Protein AF-A0A7Y7AGI9-F1 (afdb_monomer)

Sequence (175 aa):
HVAPTRPAVNPDGKNSAQGFRFDRLGVRVPMIMVSANIAQNTIVNDVKDHTSFIQTMQKKWSKDHPGKFPPLSNRSKNAATFEEVFTASSPRPSSSWPDIPEPIIPEGFKDIDFSNEPLNDLQKSMLNGASEIFKKYQPQKWKDPSNITTVGEAQAYLKSIPNGFGAPAPPGTQE

Radius of gyration: 24.96 Å; Cα contacts (8 Å, |Δi|>4): 135; chains: 1; bounding box: 49×64×56 Å

pLDDT: mean 86.08, std 13.31, range [35.41, 97.0]

Structure (mmCIF, N/CA/C/O backbone):
data_AF-A0A7Y7AGI9-F1
#
_entry.id   AF-A0A7Y7AGI9-F1
#
loop_
_atom_site.group_PDB
_atom_site.id
_atom_site.type_symbol
_atom_site.label_atom_id
_atom_site.label_alt_id
_atom_site.label_comp_id
_atom_site.label_asym_id
_atom_site.label_entity_id
_atom_site.label_seq_id
_atom_site.pdbx_PDB_ins_code
_atom_site.Cartn_x
_atom_site.Cartn_y
_atom_site.Cartn_z
_atom_site.occupancy
_atom_site.B_iso_or_equiv
_atom_site.auth_seq_id
_atom_site.auth_comp_id
_atom_site.auth_asym_id
_atom_site.auth_atom_id
_atom_site.pdbx_PDB_model_num
ATOM 1 N N . HIS A 1 1 ? -7.381 -21.794 2.808 1.00 64.00 1 HIS A N 1
ATOM 2 C CA . HIS A 1 1 ? -7.592 -20.527 2.075 1.00 64.00 1 HIS A CA 1
ATOM 3 C C . HIS A 1 1 ? -9.078 -20.180 2.152 1.00 64.00 1 HIS A C 1
ATOM 5 O O . HIS A 1 1 ? -9.883 -21.100 2.138 1.00 64.00 1 HIS A O 1
ATOM 11 N N . VAL A 1 2 ? -9.453 -18.905 2.305 1.00 65.44 2 VAL A N 1
ATOM 12 C CA . VAL A 1 2 ? -10.870 -18.490 2.375 1.00 65.44 2 VAL A CA 1
ATOM 13 C C . VAL A 1 2 ? -11.248 -17.876 1.033 1.00 65.44 2 VAL A C 1
ATOM 15 O O . VAL A 1 2 ? -10.688 -16.843 0.664 1.00 65.44 2 VAL A O 1
ATOM 18 N N . ALA A 1 3 ? -12.157 -18.519 0.297 1.00 70.00 3 ALA A N 1
ATOM 19 C CA . ALA A 1 3 ? -12.714 -17.944 -0.924 1.00 70.00 3 ALA A CA 1
ATOM 20 C C . ALA A 1 3 ? -13.440 -16.623 -0.592 1.00 70.00 3 ALA A C 1
ATOM 22 O O . ALA A 1 3 ? -14.036 -16.523 0.485 1.00 70.00 3 ALA A O 1
ATOM 23 N N . PRO A 1 4 ? -13.390 -15.597 -1.464 1.00 66.12 4 PRO A N 1
ATOM 24 C CA . PRO A 1 4 ? -14.079 -14.334 -1.221 1.00 66.12 4 PRO A CA 1
ATOM 25 C C . PRO A 1 4 ? -15.563 -14.581 -0.935 1.00 66.12 4 PRO A C 1
ATOM 27 O O . PRO A 1 4 ? -16.270 -15.182 -1.738 1.00 66.12 4 PRO A O 1
ATOM 30 N N . THR A 1 5 ? -16.027 -14.146 0.234 1.00 63.53 5 THR A N 1
ATOM 31 C CA . THR A 1 5 ? -17.338 -14.525 0.780 1.00 63.53 5 THR A CA 1
ATOM 32 C C . THR A 1 5 ? -18.509 -13.772 0.151 1.00 63.53 5 THR A C 1
ATOM 34 O O . THR A 1 5 ? -19.657 -14.159 0.365 1.00 63.53 5 THR A O 1
ATOM 37 N N . ARG A 1 6 ? -18.255 -12.700 -0.617 1.00 67.44 6 ARG A N 1
ATOM 38 C CA . ARG A 1 6 ? -19.288 -11.914 -1.306 1.00 67.44 6 ARG A CA 1
ATOM 39 C C . ARG A 1 6 ? -18.831 -11.459 -2.698 1.00 67.44 6 ARG A C 1
ATOM 41 O O . ARG A 1 6 ? -17.674 -11.052 -2.840 1.00 67.44 6 ARG A O 1
ATOM 48 N N . PRO A 1 7 ? -19.722 -11.483 -3.709 1.00 73.44 7 PRO A N 1
ATOM 49 C CA . PRO A 1 7 ? -19.472 -10.803 -4.974 1.00 73.44 7 PRO A CA 1
ATOM 50 C C . PRO A 1 7 ? -19.273 -9.306 -4.711 1.00 73.44 7 PRO A C 1
ATOM 52 O O . PRO A 1 7 ? -19.953 -8.709 -3.874 1.00 73.44 7 PRO A O 1
ATOM 55 N N . ALA A 1 8 ? -18.302 -8.710 -5.398 1.00 83.88 8 ALA A N 1
ATOM 56 C CA . ALA A 1 8 ? -18.103 -7.272 -5.342 1.00 83.88 8 ALA A CA 1
ATOM 57 C C . ALA A 1 8 ? -19.145 -6.590 -6.230 1.00 83.88 8 ALA A C 1
ATOM 59 O O . ALA A 1 8 ? -19.625 -7.157 -7.209 1.00 83.88 8 ALA A O 1
ATOM 60 N N . VAL A 1 9 ? -19.456 -5.335 -5.936 1.00 86.69 9 VAL A N 1
ATOM 61 C CA . VAL A 1 9 ? -20.203 -4.504 -6.880 1.00 86.69 9 VAL A CA 1
ATOM 62 C C . VAL A 1 9 ? -19.215 -3.966 -7.922 1.00 86.69 9 VAL A C 1
ATOM 64 O O . VAL A 1 9 ? -18.073 -3.634 -7.582 1.00 86.69 9 VAL A O 1
ATOM 67 N N . ASN A 1 10 ? -19.646 -3.870 -9.183 1.00 89.50 10 ASN A N 1
ATOM 68 C CA . ASN A 1 10 ? -19.006 -3.019 -10.187 1.00 89.50 10 ASN A CA 1
ATOM 69 C C . ASN A 1 10 ? -19.766 -1.686 -10.256 1.00 89.50 10 ASN A C 1
ATOM 71 O O . ASN A 1 10 ? -20.682 -1.544 -11.066 1.00 89.50 10 ASN A O 1
ATOM 75 N N . PRO A 1 11 ? -19.436 -0.717 -9.390 1.00 84.50 11 PRO A N 1
ATOM 76 C CA . PRO A 1 11 ? -20.240 0.491 -9.246 1.00 84.50 11 PRO A CA 1
ATOM 77 C C . PRO A 1 11 ? -20.089 1.455 -10.424 1.00 84.50 11 PRO A C 1
ATOM 79 O O . PRO A 1 11 ? -20.901 2.359 -10.566 1.00 84.50 11 PRO A O 1
ATOM 82 N N . ASP A 1 12 ? -19.063 1.280 -11.258 1.00 84.81 12 ASP A N 1
ATOM 83 C CA . ASP A 1 12 ? -18.828 2.119 -12.432 1.00 84.81 12 ASP A CA 1
ATOM 84 C C . ASP A 1 12 ? -19.421 1.510 -13.714 1.00 84.81 12 ASP A C 1
ATOM 86 O O . ASP A 1 12 ? -19.398 2.157 -14.757 1.00 84.81 12 ASP A O 1
ATOM 90 N N . GLY A 1 13 ? -19.910 0.262 -13.666 1.00 87.31 13 GLY A N 1
ATOM 91 C CA . GLY A 1 13 ? -20.426 -0.465 -14.833 1.00 87.31 13 GLY A CA 1
ATOM 92 C C . GLY A 1 13 ? -19.382 -0.720 -15.929 1.00 87.31 13 GLY A C 1
ATOM 93 O O . GLY A 1 13 ? -19.735 -1.089 -17.047 1.00 87.31 13 GLY A O 1
ATOM 94 N N . LYS A 1 14 ? -18.095 -0.503 -15.633 1.00 87.25 14 LYS A N 1
ATOM 95 C CA . LYS A 1 14 ? -16.995 -0.621 -16.597 1.00 87.25 14 LYS A CA 1
ATOM 96 C C . LYS A 1 14 ? -16.458 -2.042 -16.606 1.00 87.25 14 LYS A C 1
ATOM 98 O O . LYS A 1 14 ? -16.028 -2.535 -15.566 1.00 87.25 14 LYS A O 1
ATOM 103 N N . ASN A 1 15 ? -16.434 -2.667 -17.776 1.00 91.44 15 ASN A N 1
ATOM 104 C CA . ASN A 1 15 ? -15.855 -3.994 -17.980 1.00 91.44 15 ASN A CA 1
ATOM 105 C C . ASN A 1 15 ? -14.506 -3.877 -18.698 1.00 91.4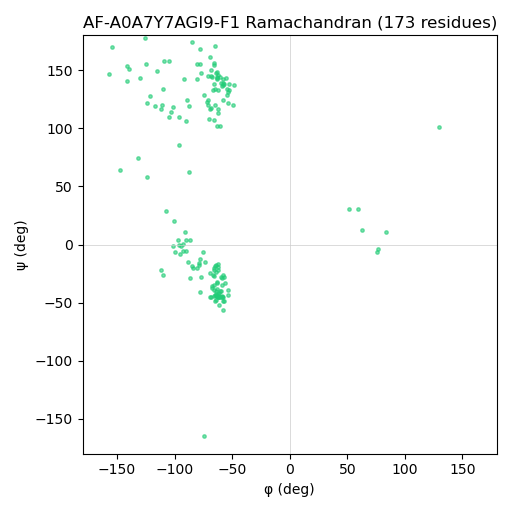4 15 ASN A C 1
ATOM 107 O O . ASN A 1 15 ? -14.243 -2.881 -19.374 1.00 91.44 15 ASN A O 1
ATOM 111 N N . SER A 1 16 ? -13.643 -4.886 -18.563 1.00 91.31 16 SER A N 1
ATOM 112 C CA . SER A 1 16 ? -12.421 -4.950 -19.369 1.00 91.31 16 SER A CA 1
ATOM 113 C C . SER A 1 16 ? -12.760 -5.237 -20.835 1.00 91.31 16 SER A C 1
ATOM 115 O O . SER A 1 16 ? -13.827 -5.775 -21.137 1.00 91.31 16 SER A O 1
ATOM 117 N N . ALA A 1 17 ? -11.829 -4.947 -21.749 1.00 91.69 17 ALA A N 1
ATOM 118 C CA . ALA A 1 17 ? -11.981 -5.272 -23.171 1.00 91.69 17 ALA A CA 1
ATOM 119 C C . ALA A 1 17 ? -12.202 -6.779 -23.418 1.00 91.69 17 ALA A C 1
ATOM 121 O O . ALA A 1 17 ? -12.842 -7.167 -24.387 1.00 91.69 17 ALA A O 1
ATOM 122 N N . GLN A 1 18 ? -11.710 -7.625 -22.509 1.00 93.12 18 GLN A N 1
ATOM 123 C CA . GLN A 1 18 ? -11.853 -9.083 -22.527 1.00 93.12 18 GLN A CA 1
ATOM 124 C C . GLN A 1 18 ? -13.099 -9.578 -21.764 1.00 93.12 18 GLN A C 1
ATOM 126 O O . GLN A 1 18 ? -13.220 -10.768 -21.489 1.00 93.12 18 GLN A O 1
ATOM 131 N N . GLY A 1 19 ? -14.014 -8.682 -21.376 1.00 91.62 19 GLY A N 1
ATOM 132 C CA . GLY A 1 19 ? -15.284 -9.038 -20.736 1.00 91.62 19 GLY A CA 1
ATOM 133 C C . GLY A 1 19 ? -15.214 -9.269 -19.224 1.00 91.62 19 GLY A C 1
ATOM 134 O O . GLY A 1 19 ? -16.188 -9.737 -18.635 1.00 91.62 19 GLY A O 1
ATOM 135 N N . PHE A 1 20 ? -14.104 -8.933 -18.558 1.00 90.94 20 PHE A N 1
ATOM 136 C CA . PHE A 1 20 ? -14.027 -9.035 -17.102 1.00 90.94 20 PHE A CA 1
ATOM 137 C C . PHE A 1 20 ? -14.891 -7.957 -16.436 1.00 90.94 20 PHE A C 1
ATOM 139 O O . PHE A 1 20 ? -14.709 -6.765 -16.682 1.00 90.94 20 PHE A O 1
ATOM 146 N N . ARG A 1 21 ? -15.824 -8.379 -15.576 1.00 91.44 21 ARG A N 1
ATOM 147 C CA . ARG A 1 21 ? -16.898 -7.530 -15.035 1.00 91.44 21 ARG A CA 1
ATOM 148 C C . ARG A 1 21 ? -16.575 -6.800 -13.736 1.00 91.44 21 ARG A C 1
ATOM 150 O O . ARG A 1 21 ? -17.403 -6.025 -13.282 1.00 91.44 21 ARG A O 1
ATOM 157 N N . PHE A 1 22 ? -15.422 -7.043 -13.109 1.00 89.81 22 PHE A N 1
ATOM 158 C CA . PHE A 1 22 ? -15.038 -6.431 -11.822 1.00 89.81 22 PHE A CA 1
ATOM 159 C C . PHE A 1 22 ? -16.096 -6.552 -10.701 1.00 89.81 22 PHE A C 1
ATOM 161 O O . PHE A 1 22 ? -16.185 -5.698 -9.815 1.00 89.81 22 PHE A O 1
ATOM 168 N N . ASP A 1 23 ? -16.877 -7.630 -10.727 1.00 89.38 23 ASP A N 1
ATOM 169 C CA . ASP A 1 23 ? -17.930 -7.990 -9.769 1.00 89.38 23 ASP A CA 1
ATOM 170 C C . ASP A 1 23 ? -17.462 -9.045 -8.747 1.00 89.38 23 ASP A C 1
ATOM 172 O O . ASP A 1 23 ? -18.248 -9.713 -8.074 1.00 89.38 23 ASP A O 1
ATOM 176 N N . ARG A 1 24 ? -16.143 -9.179 -8.578 1.00 88.12 24 ARG A N 1
ATOM 177 C CA . ARG A 1 24 ? -15.514 -10.016 -7.550 1.00 88.12 24 ARG A CA 1
ATOM 178 C C . ARG A 1 24 ? -14.296 -9.335 -6.941 1.00 88.12 24 ARG A C 1
ATOM 180 O O . ARG A 1 24 ? -13.610 -8.566 -7.613 1.00 88.12 24 ARG A O 1
ATOM 187 N N . LEU A 1 25 ? -14.013 -9.659 -5.682 1.00 87.00 25 LEU A N 1
ATOM 188 C CA . LEU A 1 25 ? -12.741 -9.324 -5.044 1.00 87.00 25 LEU A CA 1
ATOM 189 C C . LEU A 1 25 ? -11.657 -10.332 -5.452 1.00 87.00 25 LEU A C 1
ATOM 191 O O . LEU A 1 25 ? -11.955 -11.465 -5.838 1.00 87.00 25 LEU A O 1
ATOM 195 N N . GLY A 1 26 ? -10.399 -9.898 -5.375 1.00 85.12 26 GLY A N 1
ATOM 196 C CA . GLY A 1 26 ? -9.236 -10.768 -5.543 1.00 85.12 26 GLY A CA 1
ATOM 197 C C . GLY A 1 26 ? -8.990 -11.669 -4.328 1.00 85.12 26 GLY A C 1
ATOM 198 O O . GLY A 1 26 ? -9.845 -11.835 -3.456 1.00 85.12 26 GLY A O 1
ATOM 199 N N . VAL A 1 27 ? -7.790 -12.246 -4.264 1.00 87.44 27 VAL A N 1
ATOM 200 C CA . VAL A 1 27 ? -7.341 -13.031 -3.105 1.00 87.44 27 VAL A CA 1
ATOM 201 C C . VAL A 1 27 ? -7.260 -12.131 -1.868 1.00 87.44 27 VAL A C 1
ATOM 203 O O . VAL A 1 27 ? -6.872 -10.967 -1.962 1.00 87.44 27 VAL A O 1
ATOM 206 N N . ARG A 1 28 ? -7.626 -12.670 -0.698 1.00 89.25 28 ARG A N 1
ATOM 207 C CA . ARG A 1 28 ? -7.495 -11.949 0.575 1.00 89.25 28 ARG A CA 1
ATOM 208 C C . ARG A 1 28 ? -6.022 -11.692 0.888 1.00 89.25 28 ARG A C 1
ATOM 210 O O . ARG A 1 28 ? -5.209 -12.611 0.831 1.00 89.25 28 ARG A O 1
ATOM 217 N N . VAL A 1 29 ? -5.722 -10.464 1.289 1.00 90.69 29 VAL A N 1
ATOM 218 C CA . VAL A 1 29 ? -4.397 -10.033 1.744 1.00 90.69 29 VAL A CA 1
ATOM 219 C C . VAL A 1 29 ? -4.461 -9.626 3.218 1.00 90.69 29 VAL A C 1
ATOM 221 O O . VAL A 1 29 ? -5.518 -9.173 3.670 1.00 90.69 29 VAL A O 1
ATOM 224 N N . PRO A 1 30 ? -3.373 -9.793 3.989 1.00 93.50 30 PRO A N 1
ATOM 225 C CA . PRO A 1 30 ? -3.305 -9.236 5.331 1.00 93.50 30 PRO A CA 1
ATOM 226 C C . PRO A 1 30 ? -3.276 -7.706 5.266 1.00 93.50 30 PRO A C 1
ATOM 228 O O . PRO A 1 30 ? -2.653 -7.114 4.385 1.00 93.50 30 PRO A O 1
ATOM 231 N N . MET A 1 31 ? -3.929 -7.071 6.232 1.00 93.06 31 MET A N 1
ATOM 232 C CA . MET A 1 31 ? -3.812 -5.644 6.497 1.00 93.06 31 MET A CA 1
ATOM 233 C C . MET A 1 31 ? -3.328 -5.496 7.937 1.00 93.06 31 MET A C 1
ATOM 235 O O . MET A 1 31 ? -3.911 -6.084 8.847 1.00 93.06 31 MET A O 1
ATOM 239 N N . ILE A 1 32 ? -2.254 -4.730 8.128 1.00 94.56 32 ILE A N 1
ATOM 240 C CA . ILE A 1 32 ? -1.716 -4.394 9.445 1.00 94.56 32 ILE A CA 1
ATOM 241 C C . ILE A 1 32 ? -1.661 -2.871 9.540 1.00 94.56 32 ILE A C 1
ATOM 243 O O . ILE A 1 32 ? -1.010 -2.217 8.727 1.00 94.56 32 ILE A O 1
ATOM 247 N N . MET A 1 33 ? -2.343 -2.308 10.537 1.00 93.69 33 MET A N 1
ATOM 248 C CA . MET A 1 33 ? -2.308 -0.880 10.851 1.00 93.69 33 MET A CA 1
ATOM 249 C C . MET A 1 33 ? -1.594 -0.671 12.180 1.00 93.69 33 MET A C 1
ATOM 251 O O . MET A 1 33 ? -2.036 -1.158 13.218 1.00 93.69 33 MET A O 1
ATOM 255 N N . VAL A 1 34 ? -0.499 0.085 12.144 1.00 92.12 34 VAL A N 1
ATOM 256 C CA . VAL A 1 34 ? 0.299 0.420 13.326 1.00 92.12 34 VAL A CA 1
ATOM 257 C C . VAL A 1 34 ? 0.144 1.910 13.603 1.00 92.12 34 VAL A C 1
ATOM 259 O O . VAL A 1 34 ? 0.493 2.748 12.775 1.00 92.12 34 VAL A O 1
ATOM 262 N N . SER A 1 35 ? -0.425 2.254 14.758 1.00 91.94 35 SER A N 1
ATOM 263 C CA . SER A 1 35 ? -0.588 3.644 15.186 1.00 91.94 35 SER A CA 1
ATOM 264 C C . SER A 1 35 ? -0.727 3.735 16.701 1.00 91.94 35 SER A C 1
ATOM 266 O O . SER A 1 35 ? -1.365 2.884 17.319 1.00 91.94 35 SER A O 1
ATOM 268 N N . ALA A 1 36 ? -0.217 4.820 17.289 1.00 92.94 36 ALA A N 1
ATOM 269 C CA . ALA A 1 36 ? -0.473 5.164 18.687 1.00 92.94 36 ALA A CA 1
ATOM 270 C C . ALA A 1 36 ? -1.961 5.465 18.962 1.00 92.94 36 ALA A C 1
ATOM 272 O O . ALA A 1 36 ? -2.383 5.413 20.109 1.00 92.94 36 ALA A O 1
ATOM 273 N N . ASN A 1 37 ? -2.765 5.748 17.930 1.00 92.25 37 ASN A N 1
ATOM 274 C CA . ASN A 1 37 ? -4.203 6.024 18.061 1.00 92.25 37 ASN A CA 1
ATOM 275 C C . ASN A 1 37 ? -5.089 4.770 17.947 1.00 92.25 37 ASN A C 1
ATOM 277 O O . ASN A 1 37 ? -6.312 4.883 17.923 1.00 92.25 37 ASN A O 1
ATOM 281 N N . ILE A 1 38 ? -4.487 3.584 17.827 1.00 92.81 38 ILE A N 1
ATOM 282 C CA . ILE A 1 38 ? -5.198 2.307 17.714 1.00 92.81 38 ILE A CA 1
ATOM 283 C C . ILE A 1 38 ? -4.984 1.522 19.010 1.00 92.81 38 ILE A C 1
ATOM 285 O O . ILE A 1 38 ? -3.861 1.426 19.518 1.00 92.81 38 ILE A O 1
ATOM 289 N N . ALA A 1 39 ? -6.055 0.950 19.559 1.00 89.62 39 ALA A N 1
ATOM 290 C CA . ALA A 1 39 ? -5.965 0.094 20.738 1.00 89.62 39 ALA A CA 1
ATOM 291 C C . ALA A 1 39 ? -5.120 -1.162 20.448 1.00 89.62 39 ALA A C 1
ATOM 293 O O . ALA A 1 39 ? -5.133 -1.710 19.341 1.00 89.62 39 ALA A O 1
ATOM 294 N N . GLN A 1 40 ? -4.354 -1.626 21.438 1.00 87.81 40 GLN A N 1
ATOM 295 C CA . GLN A 1 40 ? -3.548 -2.838 21.284 1.00 87.81 40 GLN A CA 1
ATOM 296 C C . GLN A 1 40 ? -4.454 -4.052 21.029 1.00 87.81 40 GLN A C 1
ATOM 298 O O . GLN A 1 40 ? -5.555 -4.124 21.567 1.00 87.81 40 GLN A O 1
ATOM 303 N N . ASN A 1 41 ? -3.983 -5.002 20.214 1.00 88.56 41 ASN A N 1
ATOM 304 C CA . ASN A 1 41 ? -4.704 -6.236 19.877 1.00 88.56 41 ASN A CA 1
ATOM 305 C C . ASN A 1 41 ? -6.072 -6.008 19.200 1.00 88.56 41 ASN A C 1
ATOM 307 O O . ASN A 1 41 ? -6.980 -6.825 19.336 1.00 88.56 41 ASN A O 1
ATOM 311 N N . THR A 1 42 ? -6.221 -4.915 18.446 1.00 91.62 42 THR A N 1
ATOM 312 C CA . THR A 1 42 ? -7.428 -4.666 17.643 1.00 91.62 42 THR A CA 1
ATOM 313 C C . THR A 1 42 ? -7.476 -5.615 16.444 1.00 91.62 42 THR A C 1
ATOM 315 O O . THR A 1 42 ? -6.568 -5.613 15.613 1.00 91.62 42 THR A O 1
ATOM 318 N N . ILE A 1 43 ? -8.554 -6.396 16.330 1.00 93.62 43 ILE A N 1
ATOM 319 C CA . ILE A 1 43 ? -8.815 -7.293 15.197 1.00 93.62 43 ILE A CA 1
ATOM 320 C C . ILE A 1 43 ? -10.088 -6.827 14.489 1.00 93.62 43 ILE A C 1
ATOM 322 O O . ILE A 1 43 ? -11.167 -6.830 15.079 1.00 93.62 43 ILE A O 1
ATOM 326 N N . VAL A 1 44 ? -9.968 -6.469 13.209 1.00 92.75 44 VAL A N 1
ATOM 327 C CA . VAL A 1 44 ? -11.110 -6.128 12.349 1.00 92.75 44 VAL A CA 1
ATOM 328 C C . VAL A 1 44 ? -11.433 -7.321 11.459 1.00 92.75 44 VAL A C 1
ATOM 330 O O . VAL A 1 44 ? -10.605 -7.747 10.656 1.00 92.75 44 VAL A O 1
ATOM 333 N N . ASN A 1 45 ? -12.645 -7.855 11.602 1.00 91.31 45 ASN A N 1
ATOM 334 C CA . ASN A 1 45 ? -13.125 -8.996 10.815 1.00 91.31 45 ASN A CA 1
ATOM 335 C C . ASN A 1 45 ? -14.028 -8.586 9.641 1.00 91.31 45 ASN A C 1
ATOM 337 O O . ASN A 1 45 ? -14.388 -9.435 8.822 1.00 91.31 45 ASN A O 1
ATOM 341 N N . ASP A 1 46 ? -14.378 -7.302 9.548 1.00 90.50 46 ASP A N 1
ATOM 342 C CA . ASP A 1 46 ? -15.205 -6.778 8.468 1.00 90.50 46 ASP A CA 1
ATOM 343 C C . ASP A 1 46 ? -14.519 -6.915 7.109 1.00 90.50 46 ASP A C 1
ATOM 345 O O . ASP A 1 46 ? -13.295 -6.836 6.974 1.00 90.50 46 ASP A O 1
ATOM 349 N N . VAL A 1 47 ? -15.329 -7.098 6.066 1.00 89.44 47 VAL A N 1
ATOM 350 C CA . VAL A 1 47 ? -14.825 -7.149 4.693 1.00 89.44 47 VAL A CA 1
ATOM 351 C C . VAL A 1 47 ? -14.376 -5.751 4.277 1.00 89.44 47 VAL A C 1
ATOM 353 O O . VAL A 1 47 ? -15.173 -4.814 4.238 1.00 89.44 47 VAL A O 1
ATOM 356 N N . LYS A 1 48 ? -13.095 -5.635 3.929 1.00 92.12 48 LYS A N 1
ATOM 357 C CA . LYS A 1 48 ? -12.464 -4.429 3.386 1.00 92.12 48 LYS A CA 1
ATOM 358 C C . LYS A 1 48 ? -11.789 -4.774 2.065 1.00 92.12 48 LYS A C 1
ATOM 360 O O . LYS A 1 48 ? -11.406 -5.924 1.840 1.00 92.12 48 LYS A O 1
ATOM 365 N N . ASP A 1 49 ? -11.624 -3.778 1.209 1.00 92.25 49 ASP A N 1
ATOM 366 C CA . ASP A 1 49 ? -10.848 -3.899 -0.024 1.00 92.25 49 ASP A CA 1
ATOM 367 C C . ASP A 1 49 ? -9.773 -2.805 -0.096 1.00 92.25 49 ASP A C 1
ATOM 369 O O . ASP A 1 49 ? -9.662 -1.959 0.789 1.00 92.25 49 ASP A O 1
ATOM 373 N N . HIS A 1 50 ? -8.939 -2.807 -1.137 1.00 92.50 50 HIS A N 1
ATOM 374 C CA . HIS A 1 50 ? -7.869 -1.810 -1.268 1.00 92.50 50 HIS A CA 1
ATOM 375 C C . HIS A 1 50 ? -8.389 -0.363 -1.300 1.00 92.50 50 HIS A C 1
ATOM 377 O O . HIS A 1 50 ? -7.698 0.559 -0.862 1.00 92.50 50 HIS A O 1
ATOM 383 N N . THR A 1 51 ? -9.612 -0.148 -1.788 1.00 94.31 51 THR A N 1
ATOM 384 C CA . THR A 1 51 ? -10.210 1.186 -1.862 1.00 94.31 51 THR A CA 1
ATOM 385 C C . THR A 1 51 ? -10.756 1.672 -0.521 1.00 94.31 51 THR A C 1
ATOM 387 O O . THR A 1 51 ? -10.880 2.884 -0.343 1.00 94.31 51 THR A O 1
ATOM 390 N N . SER A 1 52 ? -10.941 0.782 0.463 1.00 95.12 52 SER A N 1
ATOM 391 C CA . SER A 1 52 ? -11.222 1.151 1.858 1.00 95.12 52 SER A CA 1
ATOM 392 C C . SER A 1 52 ? -10.180 2.113 2.430 1.00 95.12 52 SER A C 1
ATOM 394 O O . SER A 1 52 ? -10.519 3.073 3.126 1.00 95.12 52 SER A O 1
ATOM 396 N N . PHE A 1 53 ? -8.900 1.910 2.102 1.00 95.00 53 PHE A N 1
ATOM 397 C CA . PHE A 1 53 ? -7.831 2.788 2.579 1.00 95.00 53 PHE A CA 1
ATOM 398 C C . PHE A 1 53 ? -7.916 4.171 1.928 1.00 95.00 53 PHE A C 1
ATOM 400 O O . PHE A 1 53 ? -7.867 5.188 2.618 1.00 95.00 53 PHE A O 1
ATOM 407 N N . ILE A 1 54 ? -8.134 4.207 0.610 1.00 95.06 54 ILE A N 1
ATOM 408 C CA . ILE A 1 54 ? -8.301 5.448 -0.157 1.00 95.06 54 ILE A CA 1
ATOM 409 C C . ILE A 1 54 ? -9.463 6.266 0.410 1.00 95.06 54 ILE A C 1
ATOM 411 O O . ILE A 1 54 ? -9.298 7.448 0.699 1.00 95.06 54 ILE A O 1
ATOM 415 N N . GLN A 1 55 ? -10.617 5.639 0.631 1.00 95.69 55 GLN A N 1
ATOM 416 C CA . GLN A 1 55 ? -11.787 6.319 1.178 1.00 95.69 55 GLN A CA 1
ATOM 417 C C . GLN A 1 55 ? -11.543 6.831 2.606 1.00 95.69 55 GLN A C 1
ATOM 419 O O . GLN A 1 55 ? -11.938 7.950 2.931 1.00 95.69 55 GLN A O 1
ATOM 424 N N . THR A 1 56 ? -10.847 6.054 3.446 1.00 94.88 56 THR A N 1
ATOM 425 C CA . THR A 1 56 ? -10.464 6.473 4.808 1.00 94.88 56 THR A CA 1
ATOM 426 C C . THR A 1 56 ? -9.615 7.744 4.773 1.00 94.88 56 THR A C 1
ATOM 428 O O . THR A 1 56 ? -9.870 8.693 5.513 1.00 94.88 56 THR A O 1
ATOM 431 N N . MET A 1 57 ? -8.633 7.789 3.874 1.00 93.81 57 MET A N 1
ATOM 432 C CA . MET A 1 57 ? -7.761 8.941 3.653 1.00 93.81 57 MET A CA 1
ATOM 433 C C . MET A 1 57 ? -8.520 10.157 3.124 1.00 93.81 57 MET A C 1
ATOM 435 O O . MET A 1 57 ? -8.427 11.246 3.693 1.00 93.81 57 MET A O 1
ATOM 439 N N . GLN A 1 58 ? -9.342 9.969 2.093 1.00 94.75 58 GLN A N 1
ATOM 440 C CA . GLN A 1 58 ? -10.171 11.036 1.534 1.00 94.75 58 GLN A CA 1
ATOM 441 C C . GLN A 1 58 ? -11.098 11.638 2.587 1.00 94.75 58 GLN A C 1
ATOM 443 O O . GLN A 1 58 ? -11.170 12.859 2.711 1.00 94.75 58 GLN A O 1
ATOM 448 N N . LYS A 1 59 ? -11.758 10.801 3.394 1.00 93.06 59 LYS A N 1
ATOM 449 C CA . LYS A 1 59 ? -12.645 11.262 4.465 1.00 93.06 59 LYS A CA 1
ATOM 450 C C . LYS A 1 59 ? -11.888 12.000 5.567 1.00 93.06 59 LYS A C 1
ATOM 452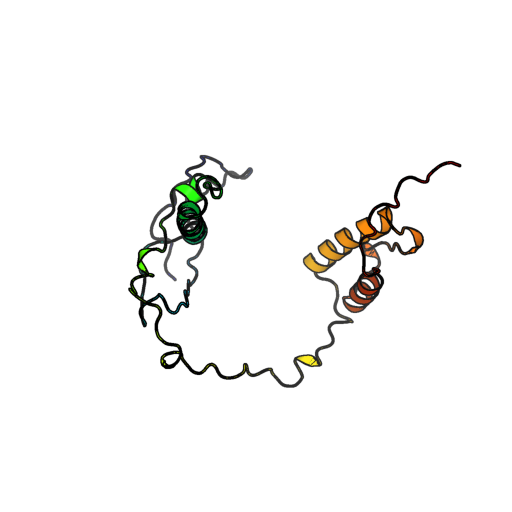 O O . LYS A 1 59 ? -12.387 13.012 6.052 1.00 93.06 59 LYS A O 1
ATOM 457 N N . LYS A 1 60 ? -10.690 11.533 5.940 1.00 91.56 60 LYS A N 1
ATOM 458 C CA . LYS A 1 60 ? -9.834 12.206 6.926 1.00 91.56 60 LYS A CA 1
ATOM 459 C C . LYS A 1 60 ? -9.500 13.632 6.488 1.00 91.56 60 LYS A C 1
ATOM 461 O O . LYS A 1 60 ? -9.814 14.566 7.215 1.00 91.56 60 LYS A O 1
ATOM 466 N N . TRP A 1 61 ? -8.918 13.806 5.303 1.00 92.50 61 TRP A N 1
ATOM 467 C CA . TRP A 1 61 ? -8.444 15.121 4.860 1.00 92.50 61 TRP A CA 1
ATOM 468 C C . TRP A 1 61 ? -9.530 16.035 4.301 1.00 92.50 61 TRP A C 1
ATOM 470 O O . TRP A 1 61 ? -9.351 17.250 4.313 1.00 92.50 61 TRP A O 1
ATOM 480 N N . SER A 1 62 ? -10.675 15.497 3.870 1.00 93.44 62 SER A N 1
ATOM 481 C CA . SER A 1 62 ? -11.821 16.327 3.470 1.00 93.44 62 SER A CA 1
ATOM 482 C C . SER A 1 62 ? -12.378 17.173 4.618 1.00 93.44 62 SER A C 1
ATOM 484 O O . SER A 1 62 ? -13.024 18.180 4.344 1.00 93.44 62 SER A O 1
ATOM 486 N N . LYS A 1 63 ? -12.134 16.787 5.882 1.00 88.44 63 LYS A N 1
ATOM 487 C CA . LYS A 1 63 ? -12.504 17.593 7.058 1.00 88.44 63 LYS A CA 1
ATOM 488 C C . LYS A 1 63 ? -11.707 18.899 7.117 1.00 88.44 63 LYS A C 1
ATOM 490 O O . LYS A 1 63 ? -12.295 19.950 7.335 1.00 88.44 63 LYS A O 1
ATOM 495 N N . ASP A 1 64 ? -10.401 18.823 6.862 1.00 92.94 64 ASP A N 1
ATOM 496 C CA . ASP A 1 64 ? -9.490 19.974 6.937 1.00 92.94 64 ASP A CA 1
ATOM 497 C C . ASP A 1 64 ? -9.440 20.765 5.620 1.00 92.94 64 ASP A C 1
ATOM 499 O O . ASP A 1 64 ? -9.210 21.971 5.612 1.00 92.94 64 ASP A O 1
ATOM 503 N N . HIS A 1 65 ? -9.667 20.090 4.489 1.00 94.00 65 HIS A N 1
ATOM 504 C CA . HIS A 1 65 ? -9.585 20.669 3.148 1.00 94.00 65 HIS A CA 1
ATOM 505 C C . HIS A 1 65 ? -10.826 20.311 2.314 1.00 94.00 65 HIS A C 1
ATOM 507 O O . HIS A 1 65 ? -10.754 19.466 1.407 1.00 94.00 65 HIS A O 1
ATOM 513 N N . PRO A 1 66 ? -11.979 20.944 2.593 1.00 91.00 66 PRO A N 1
ATOM 514 C CA . PRO A 1 66 ? -13.224 20.660 1.891 1.00 91.00 66 PRO A CA 1
ATOM 515 C C . PRO A 1 66 ? -13.066 20.779 0.369 1.00 91.00 66 PRO A C 1
ATOM 517 O O . PRO A 1 66 ? -12.505 21.745 -0.149 1.00 91.00 66 PRO A O 1
ATOM 520 N N . GLY A 1 67 ? -13.534 19.765 -0.362 1.00 90.50 67 GLY A N 1
ATOM 521 C CA . GLY A 1 67 ? -13.497 19.732 -1.829 1.00 90.50 67 GLY A CA 1
ATOM 522 C C . GLY A 1 67 ? -12.133 19.423 -2.465 1.00 90.50 67 GLY A C 1
ATOM 523 O O . GLY A 1 67 ? -12.074 19.269 -3.682 1.00 90.50 67 GLY A O 1
ATOM 524 N N . LYS A 1 68 ? -11.044 19.285 -1.691 1.00 94.00 68 LYS A N 1
ATOM 525 C CA . LYS A 1 68 ? -9.709 18.952 -2.236 1.00 94.00 68 LYS A CA 1
ATOM 526 C C . LYS A 1 68 ? -9.477 17.457 -2.449 1.00 94.00 68 LYS A C 1
ATOM 528 O O . LYS A 1 68 ? -8.617 17.090 -3.243 1.00 94.00 68 LYS A O 1
ATOM 533 N N . PHE A 1 69 ? -10.254 16.605 -1.781 1.00 92.88 69 PHE A N 1
ATOM 534 C CA . PHE A 1 69 ? -10.089 15.149 -1.819 1.00 92.88 69 PHE A CA 1
ATOM 535 C C . PHE A 1 69 ? -11.372 14.419 -2.260 1.00 92.88 69 PHE A C 1
ATOM 537 O O . PHE A 1 69 ? -11.889 13.585 -1.514 1.00 92.88 69 PHE A O 1
ATOM 544 N N . PRO A 1 70 ? -11.919 14.716 -3.458 1.00 91.56 70 PRO A N 1
ATOM 545 C CA . PRO A 1 70 ? -13.096 14.018 -3.965 1.00 91.56 70 PRO A CA 1
ATOM 546 C C . PRO A 1 70 ? -12.790 12.533 -4.238 1.00 91.56 70 PRO A C 1
ATOM 548 O O . PRO A 1 70 ? -11.640 12.187 -4.525 1.00 91.56 70 PRO A O 1
ATOM 551 N N . PRO A 1 71 ? -13.798 11.639 -4.202 1.00 90.50 71 PRO A N 1
ATOM 552 C CA . PRO A 1 71 ? -13.629 10.240 -4.589 1.00 90.50 71 PRO A CA 1
ATOM 553 C C . PRO A 1 71 ? -13.001 10.083 -5.980 1.00 90.50 71 PRO A C 1
ATOM 555 O O . PRO A 1 71 ? -13.382 10.787 -6.910 1.00 90.50 71 PRO A O 1
ATOM 558 N N . LEU A 1 72 ? -12.069 9.133 -6.131 1.00 91.06 72 LEU A N 1
ATOM 559 C CA . LEU A 1 72 ? -11.405 8.874 -7.420 1.00 91.06 72 LEU A CA 1
ATOM 560 C C . LEU A 1 72 ? -12.294 8.077 -8.388 1.00 91.06 72 LEU A C 1
ATOM 562 O O . LEU A 1 72 ? -12.140 8.165 -9.601 1.00 91.06 72 LEU A O 1
ATOM 566 N N . SER A 1 73 ? -13.204 7.263 -7.852 1.00 90.88 73 SER A N 1
ATOM 567 C CA . SER A 1 73 ? -14.168 6.445 -8.599 1.00 90.88 73 SER A CA 1
ATOM 568 C C . SER A 1 73 ? -15.402 6.162 -7.741 1.00 90.88 73 SER A C 1
ATOM 570 O O . SER A 1 73 ? -15.378 6.391 -6.524 1.00 90.88 73 SER A O 1
ATOM 572 N N . ASN A 1 74 ? -16.470 5.602 -8.325 1.00 92.62 74 ASN A N 1
ATOM 573 C CA . ASN A 1 74 ? -17.600 5.149 -7.510 1.00 92.62 74 ASN A CA 1
ATOM 574 C C . ASN A 1 74 ? -17.209 3.978 -6.600 1.00 92.62 74 ASN A C 1
ATOM 576 O O . ASN A 1 74 ? -17.764 3.841 -5.513 1.00 92.62 74 ASN A O 1
ATOM 580 N N . ARG A 1 75 ? -16.211 3.171 -6.988 1.00 91.81 75 ARG A N 1
ATOM 581 C CA . ARG A 1 75 ? -15.662 2.118 -6.122 1.00 91.81 75 ARG A CA 1
ATOM 582 C C . ARG A 1 75 ? -15.065 2.681 -4.842 1.00 91.81 75 ARG A C 1
ATOM 584 O O . ARG A 1 75 ? -15.487 2.271 -3.768 1.00 91.81 75 ARG A O 1
ATOM 591 N N . SER A 1 76 ? -14.167 3.661 -4.940 1.00 92.50 76 SER A N 1
ATOM 592 C CA . SER A 1 76 ? -13.604 4.288 -3.739 1.00 92.50 76 SER A CA 1
ATOM 593 C C . SER A 1 76 ? -14.660 5.049 -2.940 1.00 92.50 76 SER A C 1
ATOM 595 O O . SER A 1 76 ? -14.612 5.053 -1.717 1.00 92.50 76 SER A O 1
ATOM 597 N N . LYS A 1 77 ? -15.644 5.666 -3.611 1.00 93.50 77 LYS A N 1
ATOM 598 C CA . LYS A 1 77 ? -16.753 6.360 -2.942 1.00 93.50 77 LYS A CA 1
ATOM 599 C C . LYS A 1 77 ? -17.578 5.423 -2.054 1.00 93.50 77 LYS A C 1
ATOM 601 O O . LYS A 1 77 ? -17.972 5.833 -0.966 1.00 93.50 77 LYS A O 1
ATOM 606 N N . ASN A 1 78 ? -17.822 4.199 -2.522 1.00 92.25 78 ASN A N 1
ATOM 607 C CA . ASN A 1 78 ? -18.722 3.227 -1.897 1.00 92.25 78 ASN A CA 1
ATOM 608 C C . ASN A 1 78 ? -18.010 2.198 -1.004 1.00 92.25 78 ASN A C 1
ATOM 610 O O . ASN A 1 78 ? -18.659 1.274 -0.517 1.00 92.25 78 ASN A O 1
ATOM 614 N N . ALA A 1 79 ? -16.695 2.316 -0.816 1.00 93.12 79 ALA A N 1
ATOM 615 C CA . ALA A 1 79 ? -15.950 1.411 0.048 1.00 93.12 79 ALA A CA 1
ATOM 616 C C . ALA A 1 79 ? -16.394 1.545 1.522 1.00 93.12 79 ALA A C 1
ATOM 618 O O . ALA A 1 79 ? -17.165 2.436 1.888 1.00 93.12 79 ALA A O 1
ATOM 619 N N . ALA A 1 80 ? -15.917 0.642 2.377 1.00 94.12 80 ALA A N 1
ATOM 620 C CA . ALA A 1 80 ? -15.977 0.820 3.827 1.00 94.12 80 ALA A CA 1
ATOM 621 C C . ALA A 1 80 ? -14.691 1.501 4.320 1.00 94.12 80 ALA A C 1
ATOM 623 O O . ALA A 1 80 ? -13.617 1.156 3.832 1.00 94.12 80 ALA A O 1
ATOM 624 N N . THR A 1 81 ? -14.762 2.400 5.303 1.00 95.56 81 THR A N 1
ATOM 625 C CA . THR A 1 81 ? -13.575 3.057 5.889 1.00 95.56 81 THR A CA 1
ATOM 626 C C . THR A 1 81 ? -12.937 2.207 6.991 1.00 95.56 81 THR A C 1
ATOM 628 O O . THR A 1 81 ? -13.480 1.169 7.340 1.00 95.56 81 THR A O 1
ATOM 631 N N . PHE A 1 82 ? -11.786 2.625 7.521 1.00 95.56 82 PHE A N 1
ATOM 632 C CA . PHE A 1 82 ? -11.126 2.057 8.706 1.00 95.56 82 PHE A CA 1
ATOM 633 C C . PHE A 1 82 ? -11.244 2.988 9.924 1.00 95.56 82 PHE A C 1
ATOM 635 O O . PHE A 1 82 ? -10.341 3.066 10.751 1.00 95.56 82 PHE A O 1
ATOM 642 N N . GLU A 1 83 ? -12.295 3.801 10.015 1.00 92.75 83 GLU A N 1
ATOM 643 C CA . GLU A 1 83 ? -12.420 4.751 11.129 1.00 92.75 83 GLU A CA 1
ATOM 644 C C . GLU A 1 83 ? -12.624 4.051 12.477 1.00 92.75 83 GLU A C 1
ATOM 646 O O . GLU A 1 83 ? -12.202 4.571 13.506 1.00 92.75 83 GLU A O 1
ATOM 651 N N . GLU A 1 84 ? -13.192 2.846 12.459 1.00 92.56 84 GLU A N 1
ATOM 652 C CA . GLU A 1 84 ? -13.473 2.029 13.634 1.00 92.56 84 GLU A CA 1
ATOM 653 C C . GLU A 1 84 ? -12.226 1.610 14.416 1.00 92.56 84 GLU A C 1
ATOM 655 O O . GLU A 1 84 ? -12.354 1.242 15.578 1.00 92.56 84 GLU A O 1
ATOM 660 N N . VAL A 1 85 ? -11.028 1.660 13.817 1.00 93.44 85 VAL A N 1
ATOM 661 C CA . VAL A 1 85 ? -9.794 1.292 14.532 1.00 93.44 85 VAL A CA 1
ATOM 662 C C . VAL A 1 85 ? -9.211 2.445 15.344 1.00 93.44 85 VAL A C 1
ATOM 664 O O . VAL A 1 85 ? -8.416 2.210 16.253 1.00 93.44 85 VAL A O 1
ATOM 667 N N . PHE A 1 86 ? -9.600 3.688 15.050 1.00 90.69 86 PHE A N 1
ATOM 668 C CA . PHE A 1 86 ? -9.112 4.878 15.751 1.00 90.69 86 PHE A CA 1
ATOM 669 C C . PHE A 1 86 ? -9.966 5.161 16.993 1.00 90.69 86 PHE A C 1
ATOM 671 O O . PHE A 1 86 ? -10.650 6.177 17.082 1.00 90.69 86 PHE A O 1
ATOM 678 N N . THR A 1 87 ? -9.955 4.222 17.940 1.00 84.25 87 THR A N 1
ATOM 679 C CA . THR A 1 87 ? -10.791 4.256 19.152 1.00 84.25 87 THR A CA 1
ATOM 680 C C . THR A 1 87 ? -10.158 5.001 20.326 1.00 84.25 87 THR A C 1
ATOM 682 O O . THR A 1 87 ? -10.854 5.317 21.290 1.00 84.25 87 THR A O 1
ATOM 685 N N . ALA A 1 88 ? -8.852 5.276 20.281 1.00 80.12 88 ALA A N 1
ATOM 686 C CA . ALA A 1 88 ? -8.155 5.925 21.384 1.00 80.12 88 ALA A CA 1
ATOM 687 C C . ALA A 1 88 ? -8.500 7.423 21.452 1.00 80.12 88 ALA A C 1
ATOM 689 O O . ALA A 1 88 ? -8.371 8.144 20.464 1.00 80.12 88 ALA A O 1
ATOM 690 N N . SER A 1 89 ? -8.903 7.901 22.634 1.00 81.62 89 SER A N 1
ATOM 691 C CA . SER A 1 89 ? -9.162 9.327 22.890 1.00 81.62 89 SER A CA 1
ATOM 692 C C . SER A 1 89 ? -7.885 10.172 22.884 1.00 81.62 89 SER A C 1
ATOM 694 O O . SER A 1 89 ? -7.937 11.369 22.605 1.00 81.62 89 SER A O 1
ATOM 696 N N . SER A 1 90 ? -6.736 9.553 23.160 1.00 86.75 90 SER A N 1
ATOM 697 C CA . SER A 1 90 ? -5.407 10.143 23.029 1.00 86.75 90 SER A CA 1
ATOM 698 C C . SER A 1 90 ? -4.401 9.111 22.497 1.00 86.75 90 SER A C 1
ATOM 700 O O . SER A 1 90 ? -4.587 7.906 22.702 1.00 86.75 90 SER A O 1
ATOM 702 N N . PRO A 1 91 ? -3.326 9.546 21.811 1.00 91.25 91 PRO A N 1
ATOM 703 C CA . PRO A 1 91 ? -2.263 8.643 21.387 1.00 91.25 91 PRO A CA 1
ATOM 704 C C . PRO A 1 91 ? -1.630 7.922 22.585 1.00 91.25 91 PRO A C 1
ATOM 706 O O . PRO A 1 91 ? -1.318 8.552 23.597 1.00 91.25 91 PRO A O 1
ATOM 709 N N . ARG A 1 92 ? -1.376 6.612 22.464 1.00 89.62 92 ARG A N 1
ATOM 710 C CA . ARG A 1 92 ? -0.631 5.852 23.480 1.00 89.62 92 ARG A CA 1
ATOM 711 C C . ARG A 1 92 ? 0.767 6.454 23.697 1.00 89.62 92 ARG A C 1
ATOM 713 O O . ARG A 1 92 ? 1.440 6.758 22.705 1.00 89.62 92 ARG A O 1
ATOM 720 N N . PRO A 1 93 ? 1.239 6.570 24.953 1.00 91.00 93 PRO A N 1
ATOM 721 C CA . PRO A 1 93 ? 2.538 7.164 25.258 1.00 91.00 93 PRO A CA 1
ATOM 722 C C . PRO A 1 93 ? 3.682 6.340 24.657 1.00 91.00 93 PRO A C 1
ATOM 724 O O . PRO A 1 93 ? 3.592 5.112 24.592 1.00 91.00 93 PRO A O 1
ATOM 727 N N . SER A 1 94 ? 4.771 7.003 24.259 1.00 89.94 94 SER A N 1
ATOM 728 C CA . SER A 1 94 ? 5.952 6.346 23.676 1.00 89.94 94 SER A CA 1
ATOM 729 C C . SER A 1 94 ? 6.602 5.329 24.611 1.00 89.94 94 SER A C 1
ATOM 731 O O . SER A 1 94 ? 7.128 4.329 24.143 1.00 89.94 94 SER A O 1
ATOM 733 N N . SER A 1 95 ? 6.478 5.516 25.927 1.00 90.81 95 SER A N 1
ATOM 734 C CA . SER A 1 95 ? 6.920 4.548 26.938 1.00 90.81 95 SER A CA 1
ATOM 735 C C . SER A 1 95 ? 6.198 3.195 26.876 1.00 90.81 95 SER A C 1
ATOM 737 O O . SER A 1 95 ? 6.670 2.233 27.467 1.00 90.81 95 SER A O 1
ATOM 739 N N . SER A 1 96 ? 5.054 3.110 26.187 1.00 88.81 96 SER A N 1
ATOM 740 C CA . SER A 1 96 ? 4.311 1.859 25.960 1.00 88.81 96 SER A CA 1
ATOM 741 C C . SER A 1 96 ? 4.619 1.200 24.612 1.00 88.81 96 SER A C 1
ATOM 743 O O . SER A 1 96 ? 3.995 0.198 24.256 1.00 88.81 96 SER A O 1
ATOM 745 N N . TRP A 1 97 ? 5.491 1.801 23.800 1.00 88.88 97 TRP A N 1
ATOM 746 C CA . TRP A 1 97 ? 5.831 1.263 22.488 1.00 88.88 97 TRP A CA 1
ATOM 747 C C . TRP A 1 97 ? 6.800 0.084 22.641 1.00 88.88 97 TRP A C 1
ATOM 749 O O . TRP A 1 97 ? 7.585 0.065 23.586 1.00 88.88 97 TRP A O 1
ATOM 759 N N . PRO A 1 98 ? 6.733 -0.919 21.750 1.00 87.81 98 PRO A N 1
ATOM 760 C CA . PRO A 1 98 ? 7.669 -2.031 21.796 1.00 87.81 98 PRO A CA 1
ATOM 761 C C . PRO A 1 98 ? 9.079 -1.565 21.418 1.00 87.81 98 PRO A C 1
ATOM 763 O O . PRO A 1 98 ? 9.232 -0.744 20.510 1.00 87.81 98 PRO A O 1
ATOM 766 N N . ASP A 1 99 ? 10.096 -2.149 22.050 1.00 90.62 99 ASP A N 1
ATOM 767 C CA . ASP A 1 99 ? 11.478 -2.025 21.590 1.00 90.62 99 ASP A CA 1
ATOM 768 C C . ASP A 1 99 ? 11.629 -2.775 20.263 1.00 90.62 99 ASP A C 1
ATOM 770 O O . ASP A 1 99 ? 11.402 -3.985 20.176 1.00 90.62 99 ASP A O 1
ATOM 774 N N . ILE A 1 100 ? 11.973 -2.040 19.206 1.00 90.25 100 ILE A N 1
ATOM 775 C CA . ILE A 1 100 ? 12.191 -2.599 17.872 1.00 90.25 100 ILE A CA 1
ATOM 776 C C . ILE A 1 100 ? 13.699 -2.833 17.726 1.00 90.25 100 ILE A C 1
ATOM 778 O O . ILE A 1 100 ? 14.440 -1.851 17.646 1.00 90.25 100 ILE A O 1
ATOM 782 N N . PRO A 1 101 ? 14.176 -4.093 17.707 1.00 93.56 101 PRO A N 1
ATOM 783 C CA . PRO A 1 101 ? 15.594 -4.367 17.521 1.00 93.56 101 PRO A CA 1
ATOM 784 C C . PRO A 1 101 ? 16.040 -3.937 16.121 1.00 93.56 101 PRO A C 1
ATOM 786 O O . PRO A 1 101 ? 15.237 -3.886 15.184 1.00 93.56 101 PRO A O 1
ATOM 789 N N . GLU A 1 102 ? 17.336 -3.669 15.965 1.00 92.69 102 GLU A N 1
ATOM 790 C CA . GLU A 1 102 ? 17.900 -3.449 14.637 1.00 92.69 102 GLU A CA 1
ATOM 791 C C . GLU A 1 102 ? 17.647 -4.674 13.743 1.00 92.69 102 GLU A C 1
ATOM 793 O O . GLU A 1 102 ? 17.753 -5.819 14.204 1.00 92.69 102 GLU A O 1
ATOM 798 N N . PRO A 1 103 ? 17.289 -4.466 12.464 1.00 91.25 103 PRO A N 1
ATOM 799 C CA . PRO A 1 103 ? 17.097 -5.575 11.548 1.00 91.25 103 PRO A CA 1
ATOM 800 C C . PRO A 1 103 ? 18.417 -6.330 11.376 1.00 91.25 103 PRO A C 1
ATOM 802 O O . PRO A 1 103 ? 19.459 -5.730 11.116 1.00 91.25 103 PRO A O 1
ATOM 805 N N . ILE A 1 104 ? 18.366 -7.659 11.469 1.00 91.50 104 ILE A N 1
ATOM 806 C CA . ILE A 1 104 ? 19.520 -8.507 11.168 1.00 91.50 104 ILE A CA 1
ATOM 807 C C . ILE A 1 104 ? 19.747 -8.450 9.658 1.00 91.50 104 ILE A C 1
ATOM 809 O O . ILE A 1 104 ? 18.963 -8.993 8.879 1.00 91.50 104 ILE A O 1
ATOM 813 N N . ILE A 1 105 ? 20.815 -7.775 9.247 1.00 90.56 105 ILE A N 1
ATOM 814 C CA . ILE A 1 105 ? 21.274 -7.770 7.861 1.00 90.56 105 ILE A CA 1
ATOM 815 C C . ILE A 1 105 ? 22.205 -8.978 7.702 1.00 90.56 105 ILE A C 1
ATOM 817 O O . ILE A 1 105 ? 23.208 -9.034 8.416 1.00 90.56 105 ILE A O 1
ATOM 821 N N . PRO A 1 106 ? 21.902 -9.944 6.814 1.00 90.50 106 PRO A N 1
ATOM 822 C CA . PRO A 1 106 ? 22.789 -11.078 6.578 1.00 90.50 106 PRO A CA 1
ATOM 823 C C . PRO A 1 106 ? 24.199 -10.621 6.193 1.00 90.50 10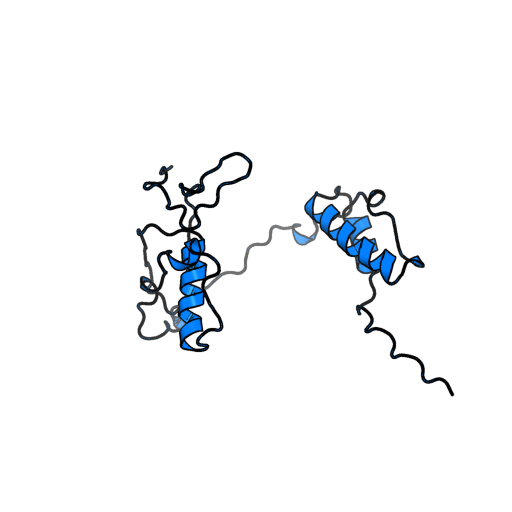6 PRO A C 1
ATOM 825 O O . PRO A 1 106 ? 24.366 -9.636 5.467 1.00 90.50 106 PRO A O 1
ATOM 828 N N . GLU A 1 107 ? 25.212 -11.347 6.665 1.00 89.75 107 GLU A N 1
ATOM 829 C CA . GLU A 1 107 ? 26.598 -11.108 6.265 1.00 89.75 107 GLU A CA 1
ATOM 830 C C . GLU A 1 107 ? 26.728 -11.212 4.738 1.00 89.75 107 GLU A C 1
ATOM 832 O O . GLU A 1 107 ? 26.082 -12.045 4.100 1.00 89.75 107 GLU A O 1
ATOM 837 N N . GLY A 1 108 ? 27.497 -10.306 4.134 1.00 86.19 108 GLY A N 1
ATOM 838 C CA . GLY A 1 108 ? 27.648 -10.236 2.682 1.00 86.19 108 GLY A CA 1
ATOM 839 C C . GLY A 1 108 ? 26.458 -9.633 1.929 1.00 86.19 108 GLY A C 1
ATOM 840 O O . GLY A 1 108 ? 26.589 -9.382 0.738 1.00 86.19 108 GLY A O 1
ATOM 841 N N . PHE A 1 109 ? 25.318 -9.323 2.572 1.00 86.94 109 PHE A N 1
ATOM 842 C CA . PHE A 1 109 ? 24.156 -8.741 1.873 1.00 86.94 109 PHE A CA 1
ATOM 843 C C . PHE A 1 109 ? 24.486 -7.414 1.172 1.00 86.94 109 PHE A C 1
ATOM 845 O O . PHE A 1 109 ? 23.957 -7.120 0.103 1.00 86.94 109 PHE A O 1
ATOM 852 N N . LYS A 1 110 ? 25.370 -6.608 1.770 1.00 83.19 110 LYS A N 1
ATOM 853 C CA . LYS A 1 110 ? 25.838 -5.338 1.189 1.00 83.19 110 LYS A CA 1
ATOM 854 C C . LYS A 1 110 ? 26.910 -5.525 0.114 1.00 83.19 110 LYS A C 1
ATOM 856 O O . LYS A 1 110 ? 27.117 -4.608 -0.672 1.00 83.19 110 LYS A O 1
ATOM 861 N N . ASP A 1 111 ? 27.544 -6.692 0.083 1.00 89.56 111 ASP A N 1
ATOM 862 C CA . ASP A 1 111 ? 28.625 -7.032 -0.842 1.00 89.56 111 ASP A CA 1
ATOM 863 C C . ASP A 1 111 ? 28.102 -7.755 -2.093 1.00 89.56 111 ASP A C 1
ATOM 865 O O . ASP A 1 111 ? 28.881 -8.076 -2.990 1.00 89.56 111 ASP A O 1
ATOM 869 N N . ILE A 1 112 ? 26.786 -8.009 -2.179 1.00 88.25 112 ILE A N 1
ATOM 870 C CA . ILE A 1 112 ? 26.169 -8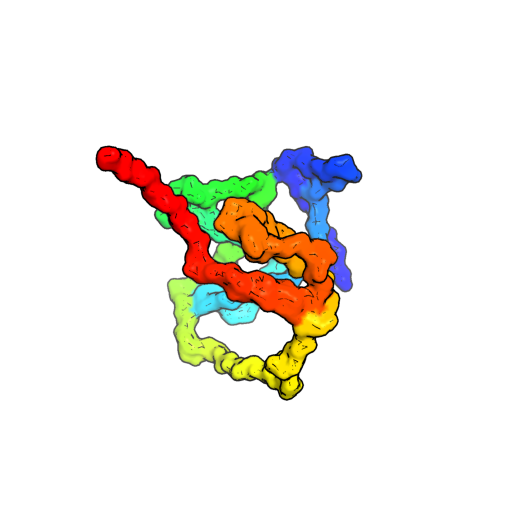.601 -3.368 1.00 88.25 112 ILE A CA 1
ATOM 871 C C . ILE A 1 112 ? 26.296 -7.614 -4.532 1.00 88.25 112 ILE A C 1
ATOM 873 O O . ILE A 1 112 ? 25.596 -6.600 -4.597 1.00 88.25 112 ILE A O 1
ATOM 877 N N . ASP A 1 113 ? 27.181 -7.939 -5.470 1.00 90.62 113 ASP A N 1
ATOM 878 C CA . ASP A 1 113 ? 27.373 -7.169 -6.689 1.00 90.62 113 ASP A CA 1
ATOM 879 C C . ASP A 1 113 ? 26.457 -7.673 -7.809 1.00 90.62 113 ASP A C 1
ATOM 881 O O . ASP A 1 113 ? 26.689 -8.715 -8.421 1.00 90.62 113 ASP A O 1
ATOM 885 N N . PHE A 1 114 ? 25.420 -6.893 -8.104 1.00 91.56 114 PHE A N 1
ATOM 886 C CA . PHE A 1 114 ? 24.507 -7.160 -9.214 1.00 91.56 114 PHE A CA 1
ATOM 887 C C . PHE A 1 114 ? 24.999 -6.582 -10.549 1.00 91.56 114 PHE A C 1
ATOM 889 O O . PHE A 1 114 ? 24.263 -6.644 -11.527 1.00 91.56 114 PHE A O 1
ATOM 896 N N . SER A 1 115 ? 26.198 -5.989 -10.625 1.00 94.00 115 SER A N 1
ATOM 897 C CA . SER A 1 115 ? 26.677 -5.258 -11.808 1.00 94.00 115 SER A CA 1
ATOM 898 C C . SER A 1 115 ? 26.665 -6.082 -13.099 1.00 94.00 115 SER A C 1
ATOM 900 O O . SER A 1 115 ? 26.387 -5.531 -14.164 1.00 94.00 115 SER A O 1
ATOM 902 N N . ASN A 1 116 ? 26.902 -7.390 -13.008 1.00 95.75 116 ASN A N 1
ATOM 903 C CA . ASN A 1 116 ? 26.953 -8.295 -14.157 1.00 95.75 116 ASN A CA 1
ATOM 904 C C . ASN A 1 116 ? 25.608 -8.969 -14.472 1.00 95.75 116 ASN A C 1
ATOM 906 O O . ASN A 1 116 ? 25.499 -9.657 -15.485 1.00 95.75 116 ASN A O 1
ATOM 910 N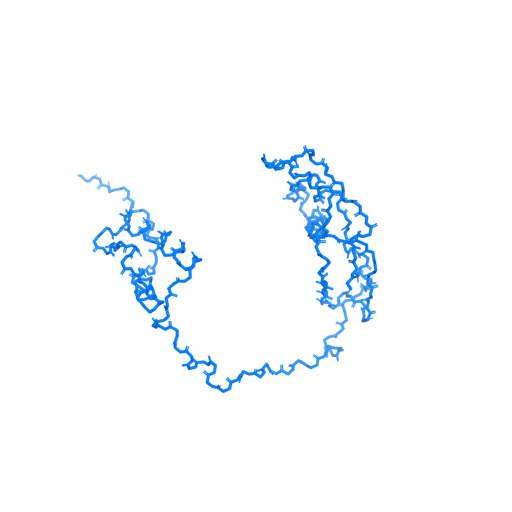 N . GLU A 1 117 ? 24.584 -8.777 -13.636 1.00 95.75 117 GLU A N 1
ATOM 911 C CA . GLU A 1 117 ? 23.261 -9.359 -13.866 1.00 95.75 117 GLU A CA 1
ATOM 912 C C . GLU A 1 117 ? 22.553 -8.672 -15.043 1.00 95.75 117 GLU A C 1
ATOM 914 O O . GLU A 1 117 ? 22.692 -7.454 -15.229 1.00 95.75 117 GLU A O 1
ATOM 919 N N . PRO A 1 118 ? 21.759 -9.416 -15.835 1.00 96.75 118 PRO A N 1
ATOM 920 C CA . PRO A 1 118 ? 20.987 -8.842 -16.921 1.00 96.75 118 PRO A CA 1
ATOM 921 C C . PRO A 1 118 ? 19.869 -7.936 -16.394 1.00 96.75 118 PRO A C 1
ATOM 923 O O . PRO A 1 118 ? 19.286 -8.167 -15.332 1.00 96.75 118 PRO A O 1
ATOM 926 N N . LEU A 1 119 ? 19.506 -6.922 -17.180 1.00 94.94 119 LEU A N 1
ATOM 927 C CA . LEU A 1 119 ? 18.400 -6.033 -16.828 1.00 94.94 119 LEU A CA 1
ATOM 928 C C . LEU A 1 119 ? 17.048 -6.762 -16.842 1.00 94.94 119 LEU A C 1
ATOM 930 O O . LEU A 1 119 ? 16.672 -7.404 -17.830 1.00 94.94 119 LEU A O 1
ATOM 934 N N . ASN A 1 120 ? 16.259 -6.565 -15.786 1.00 94.50 120 ASN A N 1
ATOM 935 C CA . ASN A 1 120 ? 14.848 -6.941 -15.768 1.00 94.50 120 ASN A CA 1
ATOM 936 C C . ASN A 1 120 ? 13.973 -5.926 -16.530 1.00 94.50 120 ASN A C 1
ATOM 938 O O . ASN A 1 120 ? 14.410 -4.827 -16.882 1.00 94.50 120 ASN A O 1
ATOM 942 N N . ASP A 1 121 ? 12.713 -6.280 -16.784 1.00 94.50 121 ASP A N 1
ATOM 943 C CA . ASP A 1 121 ? 11.817 -5.476 -17.628 1.00 94.50 121 ASP A CA 1
ATOM 944 C C . ASP A 1 121 ? 11.521 -4.085 -17.056 1.00 94.50 121 ASP A C 1
ATOM 946 O O . ASP A 1 121 ? 11.394 -3.110 -17.805 1.00 94.50 121 ASP A O 1
ATOM 950 N N . LEU A 1 122 ? 11.472 -3.962 -15.726 1.00 93.88 122 LEU A N 1
ATOM 951 C CA . LEU A 1 122 ? 11.298 -2.670 -15.070 1.00 93.88 122 LEU A CA 1
ATOM 952 C C . LEU A 1 122 ? 12.543 -1.795 -15.258 1.00 93.88 122 LEU A C 1
ATOM 954 O O . LEU A 1 122 ? 12.420 -0.628 -15.624 1.00 93.88 122 LEU A O 1
ATOM 958 N N . GLN A 1 123 ? 13.735 -2.360 -15.061 1.00 95.12 123 GLN A N 1
ATOM 959 C CA . GLN A 1 123 ? 15.006 -1.658 -15.245 1.00 95.12 123 GLN A CA 1
ATOM 960 C C . GLN A 1 123 ? 15.195 -1.212 -16.700 1.00 95.12 123 GLN A C 1
ATOM 962 O O . GLN A 1 123 ? 15.566 -0.064 -16.933 1.00 95.12 123 GLN A O 1
ATOM 967 N N . LYS A 1 124 ? 14.860 -2.063 -17.681 1.00 94.56 124 LYS A N 1
ATOM 968 C CA . LYS A 1 124 ? 14.833 -1.688 -19.106 1.00 94.56 124 LYS A CA 1
ATOM 969 C C . LYS A 1 124 ? 13.866 -0.534 -19.363 1.00 94.56 124 LYS A C 1
ATOM 971 O O . LYS A 1 124 ? 14.210 0.415 -20.059 1.00 94.56 124 LYS A O 1
ATOM 976 N N . SER A 1 125 ? 12.670 -0.582 -18.776 1.00 93.19 125 SER A N 1
ATOM 977 C CA . SER A 1 125 ? 11.668 0.483 -18.927 1.00 93.19 125 SER A CA 1
ATOM 978 C C . SER A 1 125 ? 12.160 1.820 -18.363 1.00 93.19 125 SER A C 1
ATOM 980 O O . SER A 1 125 ? 12.036 2.850 -19.024 1.00 93.19 125 SER A O 1
ATOM 982 N N . MET A 1 126 ? 12.773 1.808 -17.176 1.00 91.25 126 MET A N 1
ATOM 983 C CA . MET A 1 126 ? 13.383 3.001 -16.577 1.00 91.25 126 MET A CA 1
ATOM 984 C C . MET A 1 126 ? 14.537 3.538 -17.430 1.00 91.25 126 MET A C 1
ATOM 986 O O . MET A 1 126 ? 14.614 4.743 -17.670 1.00 91.25 126 MET A O 1
ATOM 990 N N . LEU A 1 127 ? 15.404 2.648 -17.920 1.00 92.88 127 LEU A N 1
ATOM 991 C CA . LEU A 1 127 ? 16.526 2.992 -18.788 1.00 92.88 127 LEU A CA 1
ATOM 992 C C . LEU A 1 127 ? 16.052 3.640 -20.093 1.00 92.88 127 LEU A C 1
ATOM 994 O O . LEU A 1 127 ? 16.589 4.674 -20.481 1.00 92.88 127 LEU A O 1
ATOM 998 N N . ASN A 1 128 ? 15.025 3.080 -20.736 1.00 92.06 128 ASN A N 1
ATOM 999 C CA . ASN A 1 128 ? 14.405 3.656 -21.929 1.00 92.06 128 ASN A CA 1
ATOM 1000 C C . ASN A 1 128 ? 13.881 5.070 -21.652 1.00 92.06 128 ASN A C 1
ATOM 1002 O O . ASN A 1 128 ? 14.203 6.001 -22.387 1.00 92.06 128 ASN A O 1
ATOM 1006 N N . GLY A 1 129 ? 13.139 5.253 -20.555 1.00 89.19 129 GLY A N 1
ATOM 1007 C CA . GLY A 1 129 ? 12.633 6.567 -20.158 1.00 89.19 129 GLY A CA 1
ATOM 1008 C C . GLY A 1 129 ? 13.750 7.592 -19.938 1.00 89.19 129 GLY A C 1
ATOM 1009 O O . GLY A 1 129 ? 13.670 8.711 -20.439 1.00 89.19 129 GLY A O 1
ATOM 1010 N N . ALA A 1 130 ? 14.822 7.208 -19.243 1.00 86.56 130 ALA A N 1
ATOM 1011 C CA . ALA A 1 130 ? 15.981 8.074 -19.030 1.00 86.56 130 ALA A CA 1
ATOM 1012 C C . ALA A 1 130 ? 16.764 8.353 -20.327 1.00 86.56 130 ALA A C 1
ATOM 1014 O O . ALA A 1 130 ? 17.251 9.463 -20.537 1.00 86.56 130 ALA A O 1
ATOM 1015 N N . SER A 1 131 ? 16.860 7.369 -21.221 1.00 88.75 131 SER A N 1
ATOM 1016 C CA . SER A 1 131 ? 17.533 7.496 -22.515 1.00 88.75 131 SER A CA 1
ATOM 1017 C C . SER A 1 131 ? 16.850 8.534 -23.418 1.00 88.75 131 SER A C 1
ATOM 1019 O O . SER A 1 1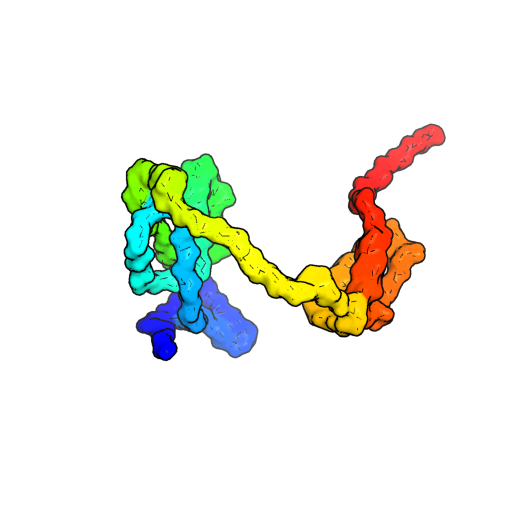31 ? 17.529 9.340 -24.053 1.00 88.75 131 SER A O 1
ATOM 1021 N N . GLU A 1 132 ? 15.517 8.620 -23.405 1.00 88.94 132 GLU A N 1
ATOM 1022 C CA . GLU A 1 132 ? 14.782 9.667 -24.135 1.00 88.94 132 GLU A CA 1
ATOM 1023 C C . GLU A 1 132 ? 15.098 11.085 -23.627 1.00 88.94 132 GLU A C 1
ATOM 1025 O O . GLU A 1 132 ? 15.166 12.040 -24.405 1.00 88.94 132 GLU A O 1
ATOM 1030 N N . ILE A 1 133 ? 15.380 11.235 -22.329 1.00 83.94 133 ILE A N 1
ATOM 1031 C CA . ILE A 1 133 ? 15.840 12.512 -21.766 1.00 83.94 133 ILE A CA 1
ATOM 1032 C C . ILE A 1 133 ? 17.210 12.878 -22.352 1.00 83.94 133 ILE A C 1
ATOM 1034 O O . ILE A 1 133 ? 17.413 14.024 -22.763 1.00 83.94 133 ILE A O 1
ATOM 1038 N N . PHE A 1 134 ? 18.133 11.914 -22.456 1.00 83.06 134 PHE A N 1
ATOM 1039 C CA . PHE A 1 134 ? 19.422 12.131 -23.116 1.00 83.06 134 PHE A CA 1
ATOM 1040 C C . PHE A 1 134 ? 19.261 12.510 -24.590 1.00 83.06 134 PHE A C 1
ATOM 1042 O O . PHE A 1 134 ? 19.881 13.484 -25.007 1.00 83.06 134 PHE A O 1
ATOM 1049 N N . LYS A 1 135 ? 18.401 11.823 -25.361 1.00 85.00 135 LYS A N 1
ATOM 1050 C CA . LYS A 1 135 ? 18.141 12.185 -26.771 1.00 85.00 135 LYS A CA 1
ATOM 1051 C C . LYS A 1 135 ? 17.735 13.647 -26.917 1.00 85.00 135 LYS A C 1
ATOM 1053 O O . LYS A 1 135 ? 18.206 14.329 -27.821 1.00 85.00 135 LYS A O 1
ATOM 1058 N N . LYS A 1 136 ? 16.858 14.119 -26.027 1.00 85.50 136 LYS A N 1
ATOM 1059 C CA . LYS A 1 136 ? 16.267 15.456 -26.116 1.00 85.50 136 LYS A CA 1
ATOM 1060 C C . LYS A 1 136 ? 17.206 16.571 -25.658 1.00 85.50 136 LYS A C 1
ATOM 1062 O O . LYS A 1 136 ? 17.206 17.636 -26.266 1.00 85.50 136 LYS A O 1
ATOM 1067 N N . TYR A 1 137 ? 17.963 16.357 -24.582 1.00 82.19 137 TYR A N 1
ATOM 1068 C CA . TYR A 1 137 ? 18.714 17.436 -23.927 1.00 82.19 137 TYR A CA 1
ATOM 1069 C C . TYR A 1 137 ? 20.238 17.311 -24.054 1.00 82.19 137 TYR A C 1
ATOM 1071 O O . TYR A 1 137 ? 20.930 18.316 -23.909 1.00 82.19 137 TYR A O 1
ATOM 1079 N N . GLN A 1 138 ? 20.780 16.112 -24.305 1.00 79.81 138 GLN A N 1
ATOM 1080 C CA . GLN A 1 138 ? 22.224 15.854 -24.439 1.00 79.81 138 GLN A CA 1
ATOM 1081 C C . GLN A 1 138 ? 22.502 14.720 -25.446 1.00 79.81 138 GLN A C 1
ATOM 1083 O O . GLN A 1 138 ? 23.031 13.670 -25.058 1.00 79.81 138 GLN A O 1
ATOM 1088 N N . PRO A 1 139 ? 22.169 14.907 -26.737 1.00 84.12 139 PRO A N 1
ATOM 1089 C CA . PRO A 1 139 ? 22.290 13.860 -27.755 1.00 84.12 139 PRO A CA 1
ATOM 1090 C C . PRO A 1 139 ? 23.716 13.306 -27.883 1.00 84.12 139 PRO A C 1
ATOM 1092 O O . PRO A 1 139 ? 23.896 12.132 -28.182 1.00 84.12 139 PRO A O 1
ATOM 1095 N N . GLN A 1 140 ? 24.738 14.104 -27.564 1.00 84.56 140 GLN A N 1
ATOM 1096 C CA . GLN A 1 140 ? 26.143 13.692 -27.551 1.00 84.56 140 GLN A CA 1
ATOM 1097 C C . GLN A 1 140 ? 26.475 12.605 -26.514 1.00 84.56 140 GLN A C 1
ATOM 1099 O O . GLN A 1 140 ? 27.465 11.896 -26.665 1.00 84.56 140 GLN A O 1
ATOM 1104 N N . LYS A 1 141 ? 25.678 12.481 -25.446 1.00 82.31 141 LYS A N 1
ATOM 1105 C CA . LYS A 1 141 ? 25.818 11.423 -24.430 1.00 82.31 141 LYS A CA 1
ATOM 1106 C C . LYS A 1 141 ? 24.805 10.301 -24.619 1.00 82.31 141 LYS A C 1
ATOM 1108 O O . LYS A 1 141 ? 24.789 9.357 -23.830 1.00 82.31 141 LYS A O 1
ATOM 1113 N N . TRP A 1 142 ? 23.929 10.413 -25.612 1.00 89.38 142 TRP A N 1
ATOM 1114 C CA . TRP A 1 142 ? 22.900 9.420 -25.836 1.00 89.38 142 TRP A CA 1
ATOM 1115 C C . TRP A 1 142 ? 23.515 8.080 -26.255 1.00 89.38 142 TRP A C 1
ATOM 1117 O O . TRP A 1 142 ? 24.454 8.025 -27.048 1.00 89.38 142 TRP A O 1
ATOM 1127 N N . LYS A 1 143 ? 22.970 6.995 -25.705 1.00 87.00 143 LYS A N 1
ATOM 1128 C CA . LYS A 1 143 ? 23.283 5.622 -26.093 1.00 87.00 143 LYS A CA 1
ATOM 1129 C C . LYS A 1 143 ? 21.975 4.892 -26.335 1.00 87.00 143 LYS A C 1
ATOM 1131 O O . LYS A 1 143 ? 21.012 5.105 -25.593 1.00 87.00 143 LYS A O 1
ATOM 1136 N N . ASP A 1 144 ? 21.974 4.021 -27.336 1.00 90.12 144 ASP A N 1
ATOM 1137 C CA . ASP A 1 144 ? 20.847 3.131 -27.577 1.00 90.12 144 ASP A CA 1
ATOM 1138 C C . ASP A 1 144 ? 20.666 2.194 -26.370 1.00 90.12 144 ASP A C 1
ATOM 1140 O O . ASP A 1 144 ? 21.581 1.419 -26.062 1.00 90.12 144 ASP A O 1
ATOM 1144 N N . PRO A 1 145 ? 19.531 2.274 -25.653 1.00 89.44 145 PRO A N 1
ATOM 1145 C CA . PRO A 1 145 ? 19.298 1.466 -24.465 1.00 89.44 145 PRO A CA 1
ATOM 1146 C C . PRO A 1 145 ? 19.221 -0.035 -24.773 1.00 89.44 145 PRO A C 1
ATOM 1148 O O . PRO A 1 145 ? 19.429 -0.826 -23.858 1.00 89.44 145 PRO A O 1
ATOM 1151 N N . SER A 1 146 ? 18.996 -0.453 -26.029 1.00 90.50 146 SER A N 1
ATOM 1152 C CA . SER A 1 146 ? 19.046 -1.876 -26.401 1.00 90.50 146 SER A CA 1
ATOM 1153 C C . SER A 1 146 ? 20.444 -2.487 -26.275 1.00 90.50 146 SER A C 1
ATOM 1155 O O . SER A 1 146 ? 20.568 -3.703 -26.158 1.00 90.50 146 SER A O 1
ATOM 1157 N N . ASN A 1 147 ? 21.487 -1.654 -26.303 1.00 93.25 147 ASN A N 1
ATOM 1158 C CA . ASN A 1 147 ? 22.885 -2.083 -26.234 1.00 93.25 147 ASN A CA 1
ATOM 1159 C C . ASN A 1 147 ? 23.434 -2.104 -24.801 1.00 93.25 147 ASN A C 1
ATOM 1161 O O . ASN A 1 147 ? 24.605 -2.411 -24.603 1.00 93.25 147 ASN A O 1
ATOM 1165 N N . ILE A 1 148 ? 22.613 -1.749 -23.812 1.00 93.44 148 ILE A N 1
ATOM 1166 C CA . ILE A 1 148 ? 22.956 -1.766 -22.390 1.00 93.44 148 ILE A CA 1
ATOM 1167 C C . ILE A 1 148 ? 22.256 -2.981 -21.792 1.00 93.44 148 IL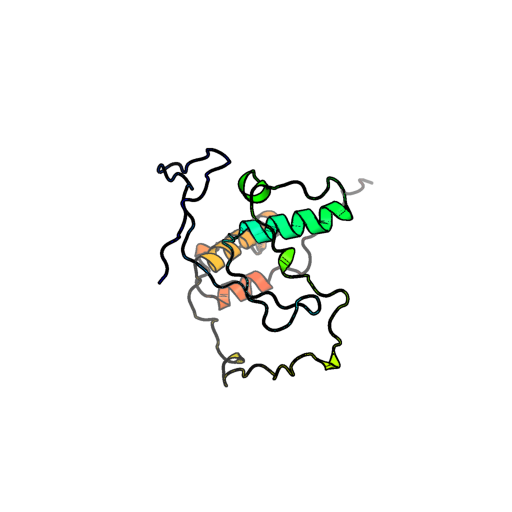E A C 1
ATOM 1169 O O . ILE A 1 148 ? 21.028 -3.016 -21.694 1.00 93.44 148 ILE A O 1
ATOM 1173 N N . THR A 1 149 ? 23.029 -3.998 -21.429 1.00 92.81 149 THR A N 1
ATOM 1174 C CA . THR A 1 149 ? 22.480 -5.329 -21.126 1.00 92.81 149 THR A CA 1
ATOM 1175 C C . THR A 1 149 ? 22.568 -5.692 -19.654 1.00 92.81 149 THR A C 1
ATOM 1177 O O . THR A 1 149 ? 21.715 -6.442 -19.173 1.00 92.81 149 THR A O 1
ATOM 1180 N N . THR A 1 150 ? 23.530 -5.115 -18.930 1.00 97.00 150 THR A N 1
ATOM 1181 C CA . THR A 1 150 ? 23.753 -5.398 -17.510 1.00 97.00 150 THR A CA 1
ATOM 1182 C C . THR A 1 150 ? 23.363 -4.232 -16.607 1.00 97.00 150 THR A C 1
ATOM 1184 O O . THR A 1 150 ? 23.306 -3.065 -17.017 1.00 97.00 150 THR A O 1
ATOM 1187 N N . VAL A 1 151 ? 23.104 -4.537 -15.333 1.00 94.56 151 VAL A N 1
ATOM 1188 C CA . VAL A 1 151 ? 22.808 -3.524 -14.308 1.00 94.56 151 VAL A CA 1
ATOM 1189 C C . VAL A 1 151 ? 23.964 -2.535 -14.155 1.00 94.56 151 VAL A C 1
ATOM 1191 O O . VAL A 1 151 ? 23.718 -1.336 -14.029 1.00 94.56 151 VAL A O 1
ATOM 1194 N N . GLY A 1 152 ? 25.213 -2.998 -14.195 1.00 95.12 152 GLY A N 1
ATOM 1195 C CA . GLY A 1 152 ? 26.404 -2.162 -14.047 1.00 95.12 152 GLY A CA 1
ATOM 1196 C C . GLY A 1 152 ? 26.543 -1.143 -15.176 1.00 95.12 152 GLY A C 1
ATOM 1197 O O . GLY A 1 152 ? 26.764 0.043 -14.918 1.00 95.12 152 GLY A O 1
ATOM 1198 N N . GLU A 1 153 ? 26.322 -1.570 -16.422 1.00 94.50 153 GLU A N 1
ATOM 1199 C CA . GLU A 1 153 ? 26.312 -0.679 -17.587 1.00 94.50 153 GLU A CA 1
ATOM 1200 C C . GLU A 1 153 ? 25.201 0.371 -17.480 1.00 94.50 153 GLU A C 1
ATOM 1202 O O . GLU A 1 153 ? 25.441 1.564 -17.701 1.00 94.50 153 GLU A O 1
ATOM 1207 N N . ALA A 1 154 ? 23.994 -0.050 -17.086 1.00 93.81 154 ALA A N 1
ATOM 1208 C CA . ALA A 1 154 ? 22.864 0.854 -16.901 1.00 93.81 154 ALA A CA 1
ATOM 1209 C C . ALA A 1 154 ? 23.123 1.864 -15.777 1.00 93.81 154 ALA A C 1
ATOM 1211 O O . ALA A 1 154 ? 22.863 3.055 -15.945 1.00 93.81 154 ALA A O 1
ATOM 1212 N N . GLN A 1 155 ? 23.687 1.430 -14.649 1.00 92.69 155 GLN A N 1
ATOM 1213 C CA . GLN A 1 155 ? 24.066 2.321 -13.555 1.00 92.69 155 GLN A CA 1
ATOM 1214 C C . GLN A 1 155 ? 25.125 3.335 -13.987 1.00 92.69 155 GLN A C 1
ATOM 1216 O O . GLN A 1 155 ? 24.986 4.516 -13.673 1.00 92.69 155 GLN A O 1
ATOM 1221 N N . ALA A 1 156 ? 26.167 2.908 -14.704 1.00 92.06 156 ALA A N 1
ATOM 1222 C CA . ALA A 1 156 ? 27.194 3.811 -15.219 1.00 92.06 156 ALA A CA 1
ATOM 1223 C C . ALA A 1 156 ? 26.596 4.848 -16.183 1.00 92.06 156 ALA A C 1
ATOM 1225 O O . ALA A 1 156 ? 26.908 6.038 -16.099 1.00 92.06 156 ALA A O 1
ATOM 1226 N N . TYR A 1 157 ? 25.681 4.413 -17.052 1.00 90.69 157 TYR A N 1
ATOM 1227 C CA . TYR A 1 157 ? 24.974 5.292 -17.975 1.00 90.69 157 TYR A CA 1
ATOM 1228 C C . TYR A 1 157 ? 24.083 6.309 -17.248 1.00 90.69 157 TYR A C 1
ATOM 1230 O O . TYR A 1 157 ? 24.192 7.508 -17.503 1.00 90.69 157 TYR A O 1
ATOM 1238 N N . LEU A 1 158 ? 23.271 5.872 -16.282 1.00 88.81 158 LEU A N 1
ATOM 1239 C CA . LEU A 1 158 ? 22.395 6.753 -15.503 1.00 88.81 158 LEU A CA 1
ATOM 1240 C C . LEU A 1 158 ? 23.179 7.703 -14.585 1.00 88.81 158 LEU A C 1
ATOM 1242 O O . LEU A 1 158 ? 22.815 8.866 -14.462 1.00 88.81 158 LEU A O 1
ATOM 1246 N N . LYS A 1 159 ? 24.290 7.268 -13.982 1.00 87.62 159 LYS A N 1
ATOM 1247 C CA . LYS A 1 159 ? 25.161 8.147 -13.175 1.00 87.62 159 LYS A CA 1
ATOM 1248 C C . LYS A 1 159 ? 25.844 9.236 -14.006 1.00 87.62 159 LYS A C 1
ATOM 1250 O O . LYS A 1 159 ? 26.275 10.238 -13.450 1.00 87.62 159 LYS A O 1
ATOM 1255 N N . SER A 1 160 ? 25.937 9.063 -15.326 1.00 82.00 160 SER A N 1
ATOM 1256 C CA . SER A 1 160 ? 26.453 10.101 -16.225 1.00 82.00 160 SER A CA 1
ATOM 1257 C C . SER A 1 160 ? 25.458 11.245 -16.484 1.00 82.00 160 SER A C 1
ATOM 1259 O O . SER A 1 160 ? 25.833 12.245 -17.114 1.00 82.00 160 SER A O 1
ATOM 1261 N N . ILE A 1 161 ? 24.214 11.117 -15.987 1.00 72.56 161 ILE A N 1
ATOM 1262 C CA . ILE A 1 161 ? 23.213 12.189 -15.963 1.00 72.56 161 ILE A CA 1
ATOM 1263 C C . ILE A 1 161 ? 23.729 13.297 -15.031 1.00 72.56 161 ILE A C 1
ATOM 1265 O O . ILE A 1 161 ? 23.949 13.043 -13.847 1.00 72.56 161 ILE A O 1
ATOM 1269 N N . PRO A 1 162 ? 23.930 14.533 -15.518 1.00 66.06 162 PRO A N 1
ATOM 1270 C CA . PRO A 1 162 ? 24.321 15.640 -14.653 1.00 66.06 162 PRO A CA 1
ATOM 1271 C C . PRO A 1 162 ? 23.242 15.941 -13.608 1.00 66.06 162 PRO A C 1
ATOM 1273 O O . PRO A 1 162 ? 22.049 15.898 -13.911 1.00 66.06 162 PRO A O 1
ATOM 1276 N N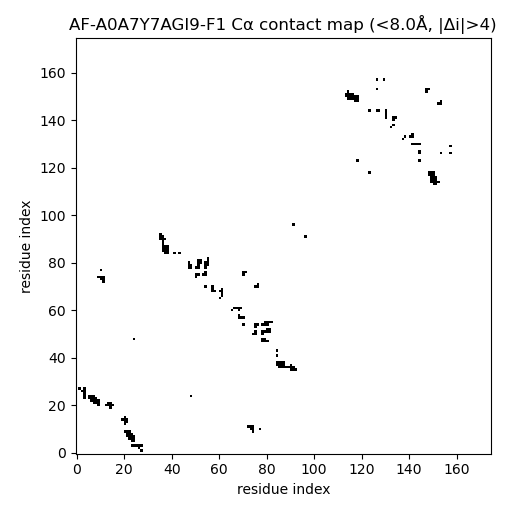 . ASN A 1 163 ? 23.657 16.312 -12.396 1.00 54.50 163 ASN A N 1
ATOM 1277 C CA . ASN A 1 163 ? 22.747 16.837 -11.381 1.00 54.50 163 ASN A CA 1
ATOM 1278 C C . ASN A 1 163 ? 22.138 18.155 -11.883 1.00 54.50 163 ASN A C 1
ATOM 1280 O O . ASN A 1 163 ? 22.793 19.193 -11.867 1.00 54.50 163 ASN A O 1
ATOM 1284 N N . GLY A 1 164 ? 20.893 18.096 -12.355 1.00 52.12 164 GLY A N 1
ATOM 1285 C CA . GLY A 1 164 ? 20.153 19.244 -12.867 1.00 52.12 164 GLY A CA 1
ATOM 1286 C C . GLY A 1 164 ? 19.550 18.953 -14.234 1.00 52.12 164 GLY A C 1
ATOM 1287 O O . GLY A 1 164 ? 20.221 19.049 -15.260 1.00 52.12 164 GLY A O 1
ATOM 1288 N N . PHE A 1 165 ? 18.251 18.654 -14.260 1.00 52.25 165 PHE A N 1
ATOM 1289 C CA . PHE A 1 165 ? 17.445 18.910 -15.449 1.00 52.25 165 PHE A CA 1
ATOM 1290 C C . PHE A 1 165 ? 17.523 20.415 -15.685 1.0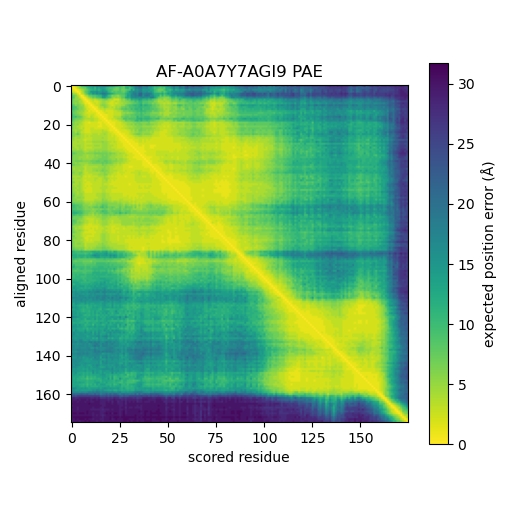0 52.25 165 PHE A C 1
ATOM 1292 O O . PHE A 1 165 ? 16.943 21.183 -14.920 1.00 52.25 165 PHE A O 1
ATOM 1299 N N . GLY A 1 166 ? 18.341 20.834 -16.652 1.00 45.38 166 GLY A N 1
ATOM 1300 C CA . GLY A 1 166 ? 18.552 22.244 -16.945 1.00 45.38 166 GLY A CA 1
ATOM 1301 C C . GLY A 1 166 ? 17.206 22.943 -17.081 1.00 45.38 166 GLY A C 1
ATOM 1302 O O . GLY A 1 166 ? 16.393 22.572 -17.931 1.00 45.38 166 GLY A O 1
ATOM 1303 N N . ALA A 1 167 ? 16.968 23.945 -16.234 1.00 43.19 167 ALA A N 1
ATOM 1304 C CA . ALA A 1 167 ? 16.008 24.977 -16.575 1.00 43.19 167 ALA A CA 1
ATOM 1305 C C . ALA A 1 167 ? 16.339 25.452 -18.004 1.00 43.19 167 ALA A C 1
ATOM 1307 O O . ALA A 1 167 ? 17.527 25.576 -18.332 1.00 43.19 167 ALA A O 1
ATOM 1308 N N . PRO A 1 168 ? 15.338 25.653 -18.876 1.00 44.22 168 PRO A N 1
ATOM 1309 C CA . PRO A 1 168 ? 15.600 26.153 -20.217 1.00 44.22 168 PRO A CA 1
ATOM 1310 C C . PRO A 1 168 ? 16.400 27.456 -20.108 1.00 44.22 168 PRO A C 1
ATOM 1312 O O . PRO A 1 168 ? 16.080 28.307 -19.276 1.00 44.22 168 PRO A O 1
ATOM 1315 N N . ALA A 1 169 ? 17.460 27.586 -20.911 1.00 46.16 169 ALA A N 1
ATOM 1316 C CA . ALA A 1 169 ? 18.237 28.818 -20.973 1.00 46.16 169 ALA A CA 1
ATOM 1317 C C . ALA A 1 169 ? 17.283 29.998 -21.246 1.00 46.16 169 ALA A C 1
ATOM 1319 O O . ALA A 1 169 ? 16.415 29.865 -22.119 1.00 46.16 169 ALA A O 1
ATOM 1320 N N . PRO A 1 170 ? 17.384 31.119 -20.505 1.00 45.47 170 PRO A N 1
ATOM 1321 C CA . PRO A 1 170 ? 16.551 32.281 -20.775 1.00 45.47 170 PRO A CA 1
ATOM 1322 C C . PRO A 1 170 ? 16.789 32.748 -22.220 1.00 45.47 170 PRO A C 1
ATOM 1324 O O . PRO A 1 170 ? 17.922 32.662 -22.704 1.00 45.47 170 PRO A O 1
ATOM 1327 N N . PRO A 1 171 ? 15.739 33.197 -22.932 1.00 43.00 171 PRO A N 1
ATOM 1328 C CA . PRO A 1 171 ? 15.882 33.668 -24.302 1.00 43.00 171 PRO A CA 1
ATOM 1329 C C . PRO A 1 171 ? 16.896 34.813 -24.321 1.00 43.00 171 PRO A C 1
ATOM 1331 O O . PRO A 1 171 ? 16.763 35.774 -23.564 1.00 43.00 171 PRO A O 1
ATOM 1334 N N . GLY A 1 172 ? 17.938 34.654 -25.140 1.00 39.22 172 GLY A N 1
ATOM 1335 C CA . GLY A 1 172 ? 19.036 35.605 -25.237 1.00 39.22 172 GLY A CA 1
ATOM 1336 C C . GLY A 1 172 ? 18.523 37.006 -25.545 1.00 39.22 172 GLY A C 1
ATOM 1337 O O . GLY A 1 172 ? 17.751 37.201 -26.485 1.00 39.22 172 GLY A O 1
ATOM 1338 N N . THR A 1 173 ? 18.960 37.972 -24.746 1.00 41.88 173 THR A N 1
ATOM 1339 C CA . THR A 1 173 ? 18.859 39.390 -25.068 1.00 41.88 173 THR A CA 1
ATOM 1340 C C . THR A 1 173 ? 19.686 39.617 -26.330 1.00 41.88 173 THR A C 1
ATOM 1342 O O . THR A 1 173 ? 20.898 39.412 -26.319 1.00 41.88 173 THR A O 1
ATOM 1345 N N . GLN A 1 174 ? 19.025 39.958 -27.433 1.00 38.41 174 GLN A N 1
ATOM 1346 C CA . GLN A 1 174 ? 19.707 40.574 -28.564 1.00 38.41 174 GLN A CA 1
ATOM 1347 C C . GLN A 1 174 ? 20.107 41.982 -28.109 1.00 38.41 174 GLN A C 1
ATOM 1349 O O . GLN A 1 174 ? 19.229 42.764 -27.739 1.00 38.41 174 GLN A O 1
ATOM 1354 N N . GLU A 1 175 ? 21.412 42.247 -28.058 1.00 35.41 175 GLU A N 1
ATOM 1355 C CA . GLU A 1 175 ? 21.955 43.609 -28.147 1.00 35.41 175 GLU A CA 1
ATOM 1356 C C . GLU A 1 175 ? 21.988 44.056 -29.612 1.00 35.41 175 GLU A C 1
ATOM 1358 O O . GLU A 1 175 ? 22.269 43.196 -30.483 1.00 35.41 175 GLU A O 1
#

Foldseek 3Di:
DDAQPAFADPQQQDADPVGHRSRHDDDDDDDDDDFLQFDPPDDDPDDFDPLQDLLQVLVVCCVVVPPPRDQPDVPSVPTHHPVVRRPHPDGHDPVPDDDDDDDDDDPCNVVDDQQAPFDDPVLLVVLVVVLVLCVVPPVVLHDDSVPQTGPNSSVVSNVPDDPDPDDPDPDDDDD

Mean predicted aligned error: 10.97 Å

Solvent-accessible surface area (backbone atoms only — not comparable to full-atom values): 11365 Å² total; per-residue (Å²): 136,77,76,74,90,59,77,36,75,45,72,73,74,66,56,47,98,86,65,49,55,59,41,56,66,71,82,85,72,93,84,86,86,88,54,52,37,38,57,84,90,73,81,85,85,72,89,71,58,82,39,12,58,54,34,34,50,30,59,60,50,30,72,82,38,72,84,74,44,68,68,90,43,56,56,30,60,68,42,53,62,64,67,84,53,59,68,44,94,57,65,56,61,74,90,76,54,80,88,78,74,80,81,86,73,61,87,63,63,88,69,64,77,56,42,81,40,69,58,50,75,68,56,48,51,53,46,47,57,53,38,53,52,27,55,75,79,38,54,93,75,44,63,68,59,88,78,50,58,26,42,38,54,46,50,57,56,58,67,67,55,68,98,62,85,72,73,77,79,74,83,77,80,82,129

Secondary structure (DSSP, 8-state):
----SSPPP-TT----TT-----S--S--------TTS-TT----S---HHHHHHHHHHHHHHHSTTTS--SSHHHHTSPPSGGG---SSPPPGGGSPP-PPP-PPTTGGG---TTSBPPHHHHHHHHHHHHHHHHH-GGG---GGG--BHHHHHHHHHTS-SS-PPPPPPP---